Protein AF-A0A497K4J3-F1 (afdb_monomer)

Sequence (135 aa):
MAEEPRLTPIRKRLPKRALIPLMEFCEWFTKNGEESPTELFRKLLECMLKYKEYFFDQPWPKRFEYEKVRHFELREAYFIFEGGEEEETFYRFLLVILKRLINYEEGLTWELAFEWIYRDLVEYLEKVIEEKGEE

Solvent-accessible surface area (backbone atoms only — not comparable to full-atom values): 8146 Å² total; per-residue (Å²): 134,82,80,74,80,80,76,71,80,71,73,71,59,83,57,80,76,26,54,58,49,47,48,54,44,21,46,62,70,27,66,88,52,91,59,50,38,67,56,52,45,49,53,50,53,52,48,45,60,75,42,35,79,70,63,40,67,61,84,77,58,88,64,92,50,68,74,68,60,45,52,82,51,72,68,55,53,47,60,30,66,59,89,59,57,73,70,53,28,51,52,40,45,52,48,54,54,42,65,72,44,33,68,61,89,78,95,73,53,68,65,63,52,47,54,45,38,52,50,36,51,50,56,50,49,52,52,56,48,55,68,62,73,77,112

Radius of gyration: 16.49 Å; Cα contacts (8 Å, |Δi|>4): 91; chains: 1; bounding box: 54×36×38 Å

Secondary structure (DSSP, 8-state):
------------S--GGGHHHHHHHHHHHTTTSSS-HHHHHHHHHHHHHHTHHHHTSSPPPSS--HHHHHS--HHHHHHHHSS--HHHHHHHHHHHHHHHHTT--SS--HHHHHHHHHHHHHHHHHHHHHHHHT-

Mean predicted aligned error: 8.38 Å

Foldseek 3Di:
DDPDPPPDPQPLDQDPQLVVVLLLLLCVVCVPHPDHSVRVSVVLVVLCVVVSCVLRVDHQDQEADPVVLQADDPVLVCQLPVPDDPVNSVSSLVSVLSSRPSNPDDDDHSVNSCVRNVVNSVVVVVVVCVVVVVD

pLDDT: mean 79.11, std 14.07, range [39.28, 94.88]

Nearest PDB structures (foldseek):
  5fmi-assembly1_A-2  TM=4.631E-01  e=3.533E+00  Homo sapiens
  6o0k-assembly1_A  TM=3.782E-01  e=2.325E+00  Homo sapiens
  5vau-assembly4_D  TM=3.834E-01  e=3.723E+00  Homo sapiens

Structure (mmCIF, N/CA/C/O backbone):
data_AF-A0A497K4J3-F1
#
_entry.id   AF-A0A497K4J3-F1
#
loop_
_atom_site.group_PDB
_atom_site.id
_atom_site.type_symbol
_atom_site.label_atom_id
_atom_site.label_alt_id
_atom_site.label_comp_id
_atom_site.label_asym_id
_atom_site.label_entity_id
_atom_site.label_seq_id
_atom_site.pdbx_PDB_ins_code
_atom_site.Cartn_x
_atom_site.Cartn_y
_atom_site.Cartn_z
_atom_site.occupancy
_atom_site.B_iso_or_equiv
_atom_site.auth_seq_id
_atom_site.auth_comp_id
_atom_site.auth_asym_id
_atom_site.auth_atom_id
_atom_site.pdbx_PDB_model_num
ATOM 1 N N . MET A 1 1 ? -36.773 -18.955 -15.012 1.00 39.31 1 MET A N 1
ATOM 2 C CA . MET A 1 1 ? -35.421 -19.504 -14.791 1.00 39.31 1 MET A CA 1
ATOM 3 C C . MET A 1 1 ? -34.508 -18.310 -14.620 1.00 39.31 1 MET A C 1
ATOM 5 O O . MET A 1 1 ? -34.337 -17.574 -15.580 1.00 39.31 1 MET A O 1
ATOM 9 N N . ALA A 1 2 ? -34.076 -18.027 -13.393 1.00 41.47 2 ALA A N 1
ATOM 10 C CA . ALA A 1 2 ? -33.120 -16.954 -13.149 1.00 41.47 2 ALA A CA 1
ATOM 11 C C . ALA A 1 2 ? -31.740 -17.464 -13.576 1.00 41.47 2 ALA A C 1
ATOM 13 O O . ALA A 1 2 ? -31.326 -18.528 -13.120 1.00 41.47 2 ALA A O 1
ATOM 14 N N . GLU A 1 3 ? -31.074 -16.763 -14.491 1.00 39.28 3 GLU A N 1
ATOM 15 C CA . GLU A 1 3 ? -29.668 -17.024 -14.786 1.00 39.28 3 GLU A CA 1
ATOM 16 C C . GLU A 1 3 ? -28.861 -16.701 -13.529 1.00 39.28 3 GLU A C 1
ATOM 18 O O . GLU A 1 3 ? -28.825 -15.556 -13.077 1.00 39.28 3 GLU A O 1
ATOM 23 N N . GLU A 1 4 ? -28.249 -17.723 -12.932 1.00 39.31 4 GLU A N 1
ATOM 24 C CA . GLU A 1 4 ? -27.258 -17.530 -11.880 1.00 39.31 4 GLU A CA 1
ATOM 25 C C . GLU A 1 4 ? -26.155 -16.610 -12.425 1.00 39.31 4 GLU A C 1
ATOM 27 O O . GLU A 1 4 ? -25.630 -16.869 -13.519 1.00 39.31 4 GLU A O 1
ATOM 32 N N . PRO A 1 5 ? -25.783 -15.530 -11.713 1.00 44.91 5 PRO A N 1
ATOM 33 C CA . PRO A 1 5 ? -24.684 -14.691 -12.149 1.00 44.91 5 PRO A CA 1
ATOM 34 C C . PRO A 1 5 ? -23.433 -15.563 -12.191 1.00 44.91 5 PRO A C 1
ATOM 36 O O . PRO A 1 5 ? -22.954 -16.047 -11.164 1.00 44.91 5 PRO A O 1
ATOM 39 N N . ARG A 1 6 ? -22.911 -15.791 -13.401 1.00 41.19 6 ARG A N 1
ATOM 40 C CA . ARG A 1 6 ? -21.635 -16.474 -13.608 1.00 41.19 6 ARG A CA 1
ATOM 41 C C . ARG A 1 6 ? -20.568 -15.660 -12.889 1.00 41.19 6 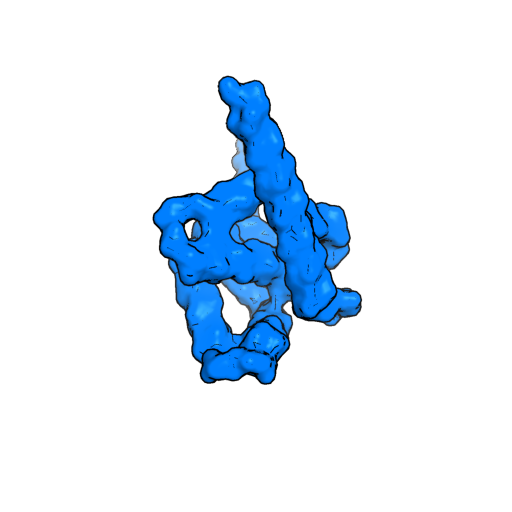ARG A C 1
ATOM 43 O O . ARG A 1 6 ? -20.095 -14.656 -13.420 1.00 41.19 6 ARG A O 1
ATOM 50 N N . LEU A 1 7 ? -20.209 -16.089 -11.681 1.00 42.09 7 LEU A N 1
ATOM 51 C CA . LEU A 1 7 ? -19.049 -15.592 -10.959 1.00 42.09 7 LEU A CA 1
ATOM 52 C C . LEU A 1 7 ? -17.846 -15.805 -11.875 1.00 42.09 7 LEU A C 1
ATOM 54 O O . LEU A 1 7 ? -17.375 -16.926 -12.076 1.00 42.09 7 LEU A O 1
ATOM 58 N N . THR A 1 8 ? -17.388 -14.725 -12.500 1.00 45.03 8 THR A N 1
ATOM 59 C CA . THR A 1 8 ? -16.123 -14.739 -13.216 1.00 45.03 8 THR A CA 1
ATOM 60 C C . THR A 1 8 ? -15.050 -15.130 -12.202 1.00 45.03 8 THR A C 1
ATOM 62 O O . THR A 1 8 ? -15.057 -14.616 -11.080 1.00 45.03 8 THR A O 1
ATOM 65 N N . PRO A 1 9 ? -14.145 -16.070 -12.528 1.00 42.84 9 PRO A N 1
ATOM 66 C CA . PRO A 1 9 ? -13.103 -16.451 -11.594 1.00 42.84 9 PRO A CA 1
ATOM 67 C C . PRO A 1 9 ? -12.260 -15.209 -11.319 1.00 42.84 9 PRO A C 1
ATOM 69 O O . PRO A 1 9 ? -11.538 -14.733 -12.201 1.00 42.84 9 PRO A O 1
ATOM 72 N N . ILE A 1 10 ? -12.386 -14.670 -10.102 1.00 52.34 10 ILE A N 1
ATOM 73 C CA . ILE A 1 10 ? -11.531 -13.603 -9.591 1.00 52.34 10 ILE A CA 1
ATOM 74 C C . ILE A 1 10 ? -10.109 -14.098 -9.827 1.00 52.34 10 ILE 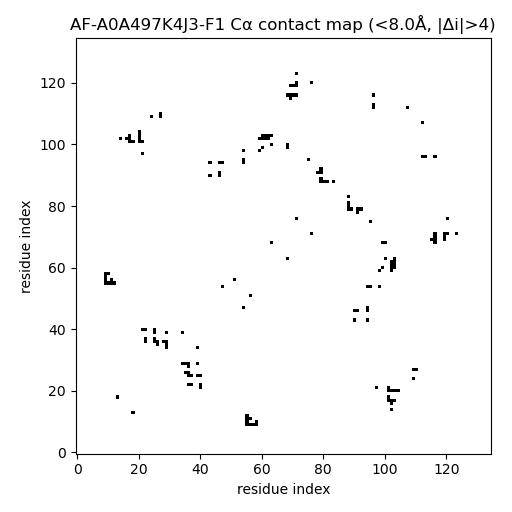A C 1
ATOM 76 O O . ILE A 1 10 ? -9.711 -15.144 -9.307 1.00 52.34 10 ILE A O 1
ATOM 80 N N . ARG A 1 11 ? -9.354 -13.422 -10.695 1.00 53.59 11 ARG A N 1
ATOM 81 C CA . ARG A 1 11 ? -7.950 -13.762 -10.925 1.00 53.59 11 ARG A CA 1
ATOM 82 C C . ARG A 1 11 ? -7.193 -13.393 -9.648 1.00 53.59 11 ARG A C 1
ATOM 84 O O . ARG A 1 11 ? -6.639 -12.306 -9.562 1.00 53.59 11 ARG A O 1
ATOM 91 N N . LYS A 1 12 ? -7.170 -14.309 -8.671 1.00 63.59 12 LYS A N 1
ATOM 92 C CA . LYS A 1 12 ? -6.525 -14.188 -7.346 1.00 63.59 12 LYS A CA 1
ATOM 93 C C . LYS A 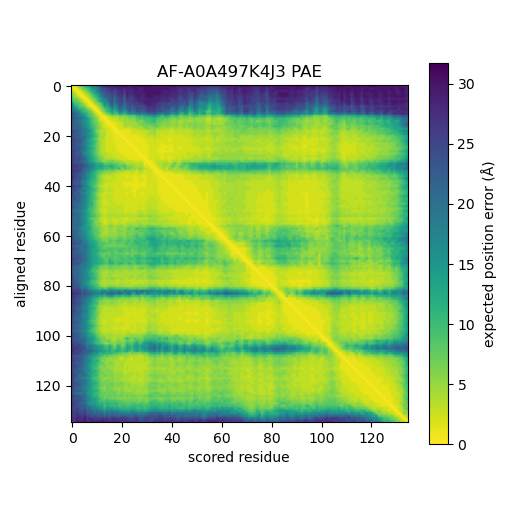1 12 ? -4.989 -14.179 -7.411 1.00 63.59 12 LYS A C 1
ATOM 95 O O . LYS A 1 12 ? -4.320 -14.747 -6.556 1.00 63.59 12 LYS A O 1
ATOM 100 N N . ARG A 1 13 ? -4.412 -13.669 -8.498 1.00 71.94 13 ARG A N 1
ATO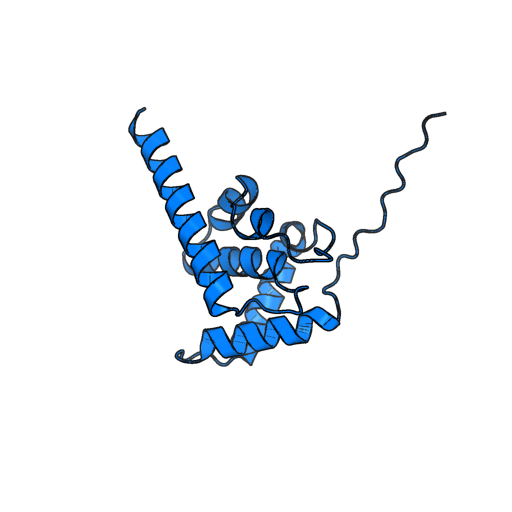M 101 C CA . ARG A 1 13 ? -2.969 -13.671 -8.740 1.00 71.94 13 ARG A CA 1
ATOM 102 C C . ARG A 1 13 ? -2.535 -12.276 -9.135 1.00 71.94 13 ARG A C 1
ATOM 104 O O . ARG A 1 13 ? -3.233 -11.604 -9.898 1.00 71.94 13 ARG A O 1
ATOM 111 N N . LEU A 1 14 ? -1.359 -11.898 -8.647 1.00 76.19 14 LEU A N 1
ATOM 112 C CA . LEU A 1 14 ? -0.657 -10.711 -9.103 1.00 76.19 14 LEU A CA 1
ATOM 113 C C . LEU A 1 1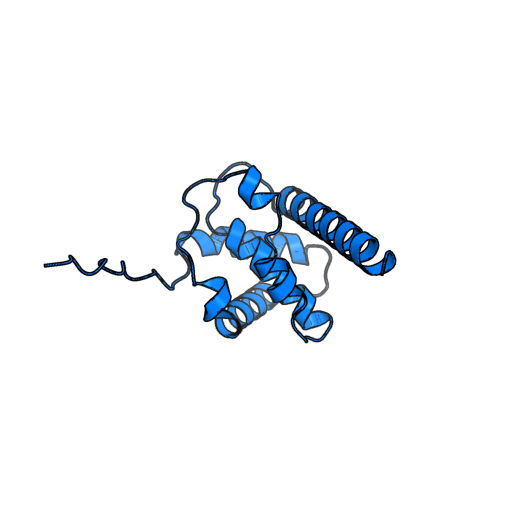4 ? -0.508 -10.783 -10.635 1.00 76.19 14 LEU A C 1
ATOM 115 O O . LEU A 1 14 ? -0.101 -11.833 -11.156 1.00 76.19 14 LEU A O 1
ATOM 119 N N . PRO A 1 15 ? -0.839 -9.725 -11.387 1.00 75.19 15 PRO A N 1
ATOM 120 C CA . PRO A 1 15 ? -0.511 -9.665 -12.802 1.00 75.19 15 PRO A CA 1
ATOM 121 C C . PRO A 1 15 ? 1.007 -9.792 -12.962 1.00 75.19 15 PRO A C 1
ATOM 123 O O . PRO A 1 15 ? 1.751 -9.168 -12.218 1.00 75.19 15 PRO A O 1
ATOM 126 N N . LYS A 1 16 ? 1.502 -10.559 -13.942 1.00 78.12 16 LYS A N 1
ATOM 127 C CA . LYS A 1 16 ? 2.962 -10.681 -14.154 1.00 78.12 16 LYS A CA 1
ATOM 128 C C . LYS A 1 16 ? 3.641 -9.320 -14.348 1.00 78.12 16 LYS A C 1
ATOM 130 O O . LYS A 1 16 ? 4.740 -9.112 -13.856 1.00 78.12 16 LYS A O 1
ATOM 135 N N . ARG A 1 17 ? 2.949 -8.398 -15.022 1.00 77.69 17 ARG A N 1
ATOM 136 C CA . ARG A 1 17 ? 3.394 -7.015 -15.239 1.00 77.69 17 ARG A CA 1
ATOM 137 C C . ARG A 1 17 ? 3.514 -6.187 -13.958 1.00 77.69 17 ARG A C 1
ATOM 139 O O . ARG A 1 17 ? 4.282 -5.245 -13.931 1.00 77.69 17 ARG A O 1
ATOM 146 N N . ALA A 1 18 ? 2.818 -6.580 -12.893 1.00 79.50 18 ALA A N 1
ATOM 147 C CA . ALA A 1 18 ? 2.797 -5.875 -11.617 1.00 79.50 18 ALA A CA 1
ATOM 148 C C . ALA A 1 18 ? 4.079 -6.089 -10.786 1.00 79.50 18 ALA A C 1
ATOM 150 O O . ALA A 1 18 ? 4.297 -5.399 -9.797 1.00 79.50 18 ALA A O 1
ATOM 151 N N . LEU A 1 19 ? 4.945 -7.031 -11.188 1.00 83.62 19 LEU A N 1
ATOM 152 C CA . LEU A 1 19 ? 6.218 -7.287 -10.509 1.00 83.62 19 LEU A CA 1
ATOM 153 C C . LEU A 1 19 ? 7.227 -6.148 -10.692 1.00 83.62 19 LEU A C 1
ATOM 155 O O . LEU A 1 19 ? 7.968 -5.866 -9.757 1.00 83.62 19 LEU A O 1
ATOM 159 N N . ILE A 1 20 ? 7.250 -5.507 -11.868 1.00 84.12 20 ILE A N 1
ATOM 160 C CA . ILE A 1 20 ? 8.167 -4.391 -12.143 1.00 84.12 20 ILE A CA 1
ATOM 161 C C . ILE A 1 20 ? 7.792 -3.176 -11.277 1.00 84.12 20 ILE A C 1
ATOM 163 O O . ILE A 1 20 ? 8.632 -2.784 -10.472 1.00 84.12 20 ILE A O 1
ATOM 167 N N . PRO A 1 21 ? 6.538 -2.671 -11.301 1.00 83.44 21 PRO A N 1
ATOM 168 C CA . PRO A 1 21 ? 6.130 -1.575 -10.425 1.00 83.44 21 PRO A CA 1
ATOM 169 C C . PRO A 1 21 ? 6.342 -1.886 -8.940 1.00 83.44 21 PRO A C 1
ATOM 171 O O . PRO A 1 21 ? 6.756 -1.020 -8.180 1.00 83.44 21 PRO A O 1
ATOM 174 N N . LEU A 1 22 ? 6.095 -3.130 -8.509 1.00 87.94 22 LEU A N 1
ATOM 175 C CA . LEU A 1 22 ? 6.319 -3.526 -7.117 1.00 87.94 22 LEU A CA 1
ATOM 176 C C . LEU A 1 22 ? 7.801 -3.451 -6.721 1.00 87.94 22 LEU A C 1
ATOM 178 O O . LEU A 1 22 ? 8.103 -3.024 -5.610 1.00 87.94 22 LEU A O 1
ATOM 182 N N . MET A 1 23 ? 8.722 -3.853 -7.600 1.00 89.75 23 MET A N 1
ATOM 183 C CA . MET A 1 23 ? 10.155 -3.716 -7.326 1.00 89.75 23 MET A CA 1
ATOM 184 C C . MET A 1 23 ? 10.586 -2.245 -7.334 1.00 89.75 23 MET A C 1
ATOM 186 O O . MET A 1 23 ? 11.280 -1.825 -6.417 1.00 89.75 23 MET A O 1
ATOM 190 N N . GLU A 1 24 ? 10.106 -1.447 -8.293 1.00 88.75 24 GLU A N 1
ATOM 191 C CA . GLU A 1 24 ? 10.357 0.003 -8.341 1.00 88.75 24 GLU A CA 1
ATOM 192 C C . GLU A 1 24 ? 9.861 0.713 -7.073 1.00 88.75 24 GLU A C 1
ATOM 194 O O . GLU A 1 24 ? 10.535 1.602 -6.555 1.00 88.75 24 GLU A O 1
ATOM 199 N N . PHE A 1 25 ? 8.706 0.298 -6.538 1.00 88.75 25 PHE A N 1
ATOM 200 C CA . PHE A 1 25 ? 8.205 0.784 -5.254 1.00 88.75 25 PHE A CA 1
ATOM 201 C C . PHE A 1 25 ? 9.185 0.463 -4.129 1.00 88.75 25 PHE A C 1
ATOM 203 O O . PHE A 1 25 ? 9.500 1.340 -3.329 1.00 88.75 25 PHE A O 1
ATOM 210 N N . CYS A 1 26 ? 9.681 -0.776 -4.072 1.00 91.75 26 CYS A N 1
ATOM 211 C CA . CYS A 1 26 ? 10.615 -1.187 -3.030 1.00 91.75 26 CYS A CA 1
ATOM 212 C C . CYS A 1 26 ? 11.925 -0.397 -3.116 1.00 91.75 26 CYS A C 1
ATOM 214 O O . CYS A 1 26 ? 12.389 0.108 -2.103 1.00 91.75 26 CYS A O 1
ATOM 216 N N . GLU A 1 27 ? 12.481 -0.234 -4.319 1.00 92.44 27 GLU A N 1
ATOM 217 C CA . GLU A 1 27 ? 13.696 0.555 -4.557 1.00 92.44 27 GLU A CA 1
ATOM 218 C C . GLU A 1 27 ? 13.528 2.023 -4.159 1.00 92.44 27 GLU A C 1
ATOM 220 O O . GLU A 1 27 ? 14.415 2.605 -3.533 1.00 92.44 27 GLU A O 1
ATOM 225 N N . TRP A 1 28 ? 12.386 2.624 -4.502 1.00 90.88 28 TRP A N 1
ATOM 226 C CA . TRP A 1 28 ? 12.059 3.987 -4.101 1.00 90.88 28 TRP A CA 1
ATOM 227 C C . TRP A 1 28 ? 11.915 4.107 -2.579 1.00 90.88 28 TRP A C 1
ATOM 229 O O . TRP A 1 28 ? 12.513 5.001 -1.980 1.00 90.88 28 TRP A O 1
ATOM 239 N N . PHE A 1 29 ? 11.171 3.191 -1.954 1.00 88.88 29 PHE A N 1
ATOM 240 C CA . PHE A 1 29 ? 10.859 3.242 -0.528 1.00 88.88 29 PHE A CA 1
ATOM 241 C C . PHE A 1 29 ? 12.105 3.040 0.343 1.00 88.88 29 PHE A C 1
ATOM 243 O O . PHE A 1 29 ? 12.305 3.749 1.329 1.00 88.88 29 PHE A O 1
ATOM 250 N N . THR A 1 30 ? 12.993 2.120 -0.039 1.00 92.75 30 THR A N 1
ATOM 251 C CA . THR A 1 30 ? 14.210 1.826 0.731 1.00 92.75 30 THR A CA 1
ATOM 252 C C . THR A 1 30 ? 15.392 2.729 0.386 1.00 92.75 30 THR A C 1
ATOM 254 O O . THR A 1 30 ? 16.466 2.557 0.954 1.00 92.75 30 THR A O 1
ATOM 257 N N . LYS A 1 31 ? 15.244 3.692 -0.535 1.00 90.44 31 LYS A N 1
ATOM 258 C CA . LYS A 1 31 ? 16.357 4.503 -1.066 1.00 90.44 31 LYS A CA 1
ATOM 259 C C . LYS A 1 31 ? 17.220 5.170 0.015 1.00 90.44 31 LYS A C 1
ATOM 261 O O . LYS A 1 31 ? 18.418 5.339 -0.192 1.00 90.44 31 LYS A O 1
ATOM 266 N N . ASN A 1 32 ? 16.614 5.540 1.143 1.00 86.62 32 ASN A N 1
ATOM 267 C CA . ASN A 1 32 ? 17.281 6.188 2.277 1.00 86.62 32 ASN A CA 1
ATOM 268 C C . ASN A 1 32 ? 17.217 5.351 3.572 1.00 86.62 32 ASN A C 1
ATOM 270 O O . ASN A 1 32 ? 17.508 5.875 4.645 1.00 86.62 32 ASN A O 1
ATOM 274 N N . GLY A 1 33 ? 16.775 4.094 3.488 1.00 85.31 33 GLY A N 1
ATOM 275 C CA . GLY A 1 33 ? 16.596 3.202 4.633 1.00 85.31 33 GLY A CA 1
ATOM 276 C C . GLY A 1 33 ? 17.745 2.208 4.808 1.00 85.31 33 GLY A C 1
ATOM 277 O O . GLY A 1 33 ? 18.633 2.103 3.965 1.00 85.31 33 GLY A O 1
ATOM 278 N N . GLU A 1 34 ? 17.709 1.460 5.912 1.00 83.38 34 GLU A N 1
ATOM 279 C CA . GLU A 1 34 ? 18.653 0.363 6.182 1.00 83.38 34 GLU A CA 1
ATOM 280 C C . GLU A 1 34 ? 18.215 -0.971 5.549 1.00 83.38 34 GLU A C 1
ATOM 282 O O . GLU A 1 34 ? 19.042 -1.849 5.314 1.00 83.38 34 GLU A O 1
ATOM 287 N N . GLU A 1 35 ? 16.919 -1.124 5.259 1.00 92.50 35 GLU A N 1
ATOM 288 C CA . GLU A 1 35 ? 16.350 -2.323 4.637 1.00 92.50 35 GLU A CA 1
ATOM 289 C C . GLU A 1 35 ? 16.675 -2.389 3.139 1.00 92.50 35 GLU A C 1
ATOM 291 O O . GLU A 1 35 ? 16.612 -1.384 2.434 1.00 92.50 35 GLU A O 1
ATOM 296 N N . SER A 1 36 ? 16.988 -3.577 2.617 1.00 94.88 36 SER A N 1
ATOM 297 C CA . SER A 1 36 ? 17.190 -3.742 1.175 1.00 94.88 36 SER A CA 1
ATOM 298 C C . SER A 1 36 ? 15.858 -3.817 0.408 1.00 94.88 36 SER A C 1
ATOM 300 O O . SER A 1 36 ? 14.889 -4.400 0.906 1.00 94.88 36 SER A O 1
ATOM 302 N N . PRO A 1 37 ? 15.800 -3.364 -0.864 1.00 94.56 37 PRO A N 1
ATOM 303 C CA . PRO A 1 37 ? 14.590 -3.484 -1.684 1.00 94.56 37 PRO A CA 1
ATOM 304 C C . PRO A 1 37 ? 14.054 -4.922 -1.762 1.00 94.56 37 PRO A C 1
ATOM 306 O O . PRO A 1 37 ? 12.849 -5.149 -1.802 1.00 94.56 37 PRO A O 1
ATOM 309 N N . THR A 1 38 ? 14.948 -5.918 -1.761 1.00 94.38 38 THR A N 1
ATOM 310 C CA . THR A 1 38 ? 14.574 -7.340 -1.835 1.00 94.38 38 THR A CA 1
ATOM 311 C C . THR A 1 38 ? 13.948 -7.852 -0.536 1.00 94.38 38 THR A C 1
ATOM 313 O O . THR A 1 38 ? 13.051 -8.698 -0.585 1.00 94.38 38 THR A O 1
ATOM 316 N N . GLU A 1 39 ? 14.403 -7.365 0.619 1.00 94.56 39 GLU A N 1
ATOM 317 C CA . GLU A 1 39 ? 13.799 -7.693 1.913 1.00 94.56 39 GLU A CA 1
ATOM 318 C C . GLU A 1 39 ? 12.397 -7.101 2.016 1.00 94.56 39 GLU A C 1
ATOM 320 O O . GLU A 1 39 ? 11.454 -7.855 2.270 1.00 94.56 39 GLU A O 1
ATOM 325 N N . LEU A 1 40 ? 12.238 -5.812 1.696 1.00 93.62 40 LEU A N 1
ATOM 326 C CA . LEU A 1 40 ? 10.927 -5.165 1.656 1.00 93.62 40 LEU A CA 1
ATOM 327 C C . LEU A 1 40 ? 9.985 -5.881 0.683 1.00 93.62 40 LEU A C 1
ATOM 329 O O . LEU A 1 40 ? 8.850 -6.207 1.028 1.00 93.62 40 LEU A O 1
ATOM 333 N N . PHE A 1 41 ? 10.471 -6.207 -0.515 1.00 92.81 41 PHE A N 1
ATOM 334 C CA . PHE A 1 41 ? 9.706 -6.952 -1.509 1.00 92.81 41 PHE A CA 1
ATOM 335 C C . PHE A 1 41 ? 9.193 -8.286 -0.951 1.00 92.81 41 PHE A C 1
ATOM 337 O O . PHE A 1 41 ? 8.018 -8.619 -1.114 1.00 92.81 41 PHE A O 1
ATOM 344 N N . ARG A 1 42 ? 10.047 -9.048 -0.253 1.00 93.62 42 ARG A N 1
ATOM 345 C CA . ARG A 1 42 ? 9.649 -10.313 0.379 1.00 93.62 42 ARG A CA 1
ATOM 346 C C . ARG A 1 42 ? 8.586 -10.089 1.455 1.00 93.62 42 ARG A C 1
ATOM 348 O O . ARG A 1 42 ? 7.565 -10.775 1.420 1.00 93.62 42 ARG A O 1
ATOM 355 N N . LYS A 1 43 ? 8.782 -9.114 2.347 1.00 93.31 43 LYS A N 1
ATOM 356 C CA . LYS A 1 43 ? 7.817 -8.778 3.407 1.00 93.31 43 LYS A CA 1
ATOM 357 C C . LYS A 1 43 ? 6.462 -8.361 2.837 1.00 93.31 43 LYS A C 1
ATOM 359 O O . LYS A 1 43 ? 5.421 -8.802 3.322 1.00 93.31 43 LYS A O 1
ATOM 364 N N . LEU A 1 44 ? 6.455 -7.578 1.758 1.00 92.25 44 LEU A N 1
ATOM 365 C CA . LEU A 1 44 ? 5.229 -7.185 1.067 1.00 92.25 44 LEU A CA 1
ATOM 366 C C . LEU A 1 44 ? 4.509 -8.391 0.462 1.00 92.25 44 LEU A C 1
ATOM 368 O O . LEU A 1 44 ? 3.296 -8.503 0.620 1.00 92.25 44 LEU A O 1
ATOM 372 N N . LEU A 1 45 ? 5.224 -9.325 -0.175 1.00 91.19 45 LEU A N 1
ATOM 373 C CA . LEU A 1 45 ? 4.615 -10.561 -0.678 1.00 91.19 45 LEU A CA 1
ATOM 374 C C . LEU A 1 45 ? 4.015 -11.413 0.449 1.00 91.19 45 LEU A C 1
ATOM 376 O O . LEU A 1 45 ? 2.911 -11.941 0.297 1.00 91.19 45 LEU A O 1
ATOM 380 N N . GLU A 1 46 ? 4.707 -11.532 1.581 1.00 92.69 46 GLU A N 1
ATOM 381 C CA . GLU A 1 46 ? 4.198 -12.229 2.767 1.00 92.69 46 GLU A CA 1
ATOM 382 C C . GLU A 1 46 ? 2.932 -11.552 3.310 1.00 92.69 46 GLU A C 1
ATOM 384 O O . GLU A 1 46 ? 1.931 -12.227 3.563 1.00 92.69 46 GLU A O 1
ATOM 389 N N . CYS A 1 47 ? 2.916 -10.219 3.381 1.00 92.50 47 CYS A N 1
ATOM 390 C CA . CYS A 1 47 ? 1.740 -9.446 3.773 1.00 92.50 47 CYS A CA 1
ATOM 391 C C . CYS A 1 47 ? 0.575 -9.628 2.786 1.00 92.50 47 CYS A C 1
ATOM 393 O O . CYS A 1 47 ? -0.555 -9.871 3.209 1.00 92.50 47 CYS A O 1
ATOM 395 N N . MET A 1 48 ? 0.823 -9.595 1.472 1.00 91.06 48 MET A N 1
ATOM 396 C CA . MET A 1 48 ? -0.206 -9.855 0.454 1.00 91.06 48 MET A CA 1
ATOM 397 C C . MET A 1 48 ? -0.837 -11.242 0.620 1.00 91.06 48 MET A C 1
ATOM 399 O O . MET A 1 48 ? -2.036 -11.407 0.398 1.00 91.06 48 MET A O 1
ATOM 403 N N . LEU A 1 49 ? -0.044 -12.248 1.005 1.00 90.38 49 LEU A N 1
ATOM 404 C CA . LEU A 1 49 ? -0.539 -13.597 1.282 1.00 90.38 49 LEU A CA 1
ATOM 405 C C . LEU A 1 49 ? -1.318 -13.666 2.599 1.00 90.38 49 LEU A C 1
ATOM 407 O O . LEU A 1 49 ? -2.382 -14.294 2.627 1.00 90.38 49 LEU A O 1
ATOM 411 N N . LYS A 1 50 ? -0.826 -13.006 3.658 1.00 91.50 50 LYS A N 1
ATOM 412 C CA . LYS A 1 50 ? -1.506 -12.898 4.959 1.00 91.50 50 LYS A CA 1
ATOM 413 C C . LYS A 1 50 ? -2.897 -12.281 4.794 1.00 91.50 50 LYS A C 1
ATOM 415 O O . LYS A 1 50 ? -3.874 -12.857 5.261 1.00 91.50 50 LYS A O 1
ATOM 420 N N . TYR A 1 51 ? -3.005 -11.187 4.040 1.00 91.81 51 TYR A N 1
ATOM 421 C CA . TYR A 1 51 ? -4.263 -10.467 3.803 1.00 91.81 51 TYR A CA 1
ATOM 422 C C . TYR A 1 51 ? -4.846 -10.718 2.415 1.00 91.81 51 TYR A C 1
ATOM 424 O O . TYR A 1 51 ? -5.450 -9.831 1.809 1.00 91.81 51 TYR A O 1
ATOM 432 N N . LYS A 1 52 ? -4.692 -11.935 1.887 1.00 89.50 52 LYS A N 1
ATOM 433 C CA . LYS A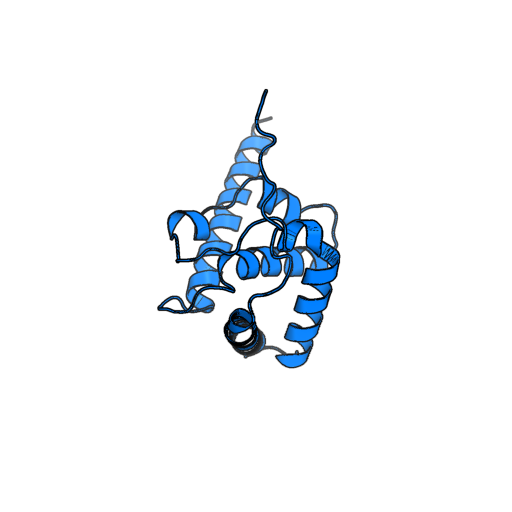 1 52 ? -5.134 -12.279 0.526 1.00 89.50 52 LYS A CA 1
ATOM 434 C C . LYS A 1 52 ? -6.618 -11.996 0.265 1.00 89.50 52 LYS A C 1
ATOM 436 O O . LYS A 1 52 ? -6.994 -11.717 -0.871 1.00 89.50 52 LYS A O 1
ATOM 441 N N . GLU A 1 53 ? -7.448 -12.085 1.302 1.00 88.62 53 GLU A N 1
ATOM 442 C CA . GLU A 1 53 ? -8.893 -11.845 1.234 1.00 88.62 53 GLU A CA 1
ATOM 443 C C . GLU A 1 53 ? -9.243 -10.368 1.113 1.00 88.62 53 GLU A C 1
ATOM 445 O O . GLU A 1 53 ? -10.308 -10.050 0.610 1.00 88.62 53 GLU A O 1
ATOM 450 N N . TYR A 1 54 ? -8.348 -9.474 1.523 1.00 88.81 54 TYR A N 1
ATOM 451 C CA . TYR A 1 54 ? -8.453 -8.054 1.227 1.00 88.81 54 TYR A CA 1
ATOM 452 C C . TYR A 1 54 ? -7.736 -7.730 -0.087 1.00 88.81 54 TYR A C 1
ATOM 454 O O . TYR A 1 54 ? -8.276 -7.059 -0.958 1.00 88.81 54 TYR A O 1
ATOM 462 N N . PHE A 1 55 ? -6.514 -8.227 -0.282 1.00 87.62 55 PHE A N 1
ATOM 463 C CA . PHE A 1 55 ? -5.665 -7.784 -1.385 1.00 87.62 55 PHE A CA 1
ATOM 464 C C . PHE A 1 55 ? -6.156 -8.274 -2.761 1.00 87.62 55 PHE A C 1
ATOM 466 O O . PHE A 1 55 ? -6.141 -7.507 -3.724 1.00 87.62 55 PHE A O 1
ATOM 473 N N . PHE A 1 56 ? -6.675 -9.506 -2.857 1.00 86.50 56 PHE A N 1
ATOM 474 C CA . PHE A 1 56 ? -7.086 -10.143 -4.121 1.00 86.50 56 PHE A CA 1
ATOM 475 C C . PHE A 1 56 ? -8.608 -10.256 -4.324 1.00 86.50 56 PHE A C 1
ATOM 477 O O . PHE A 1 56 ? -9.057 -11.043 -5.160 1.00 86.50 56 PHE A O 1
ATOM 484 N N . ASP A 1 57 ? -9.413 -9.530 -3.552 1.00 85.94 57 ASP A N 1
ATOM 485 C CA . ASP A 1 57 ? -10.882 -9.614 -3.597 1.00 85.94 57 ASP A CA 1
ATOM 486 C C . ASP A 1 57 ? -11.545 -8.932 -4.797 1.00 85.94 57 ASP A C 1
ATOM 488 O O . ASP A 1 57 ? -12.697 -9.229 -5.110 1.00 85.94 57 ASP A O 1
ATOM 492 N N . GLN A 1 58 ? -10.828 -8.043 -5.480 1.00 78.06 58 GLN A N 1
ATOM 493 C CA . GLN A 1 58 ? -11.341 -7.264 -6.593 1.00 78.06 58 GLN A CA 1
ATOM 494 C C . GLN A 1 58 ? -10.457 -7.407 -7.833 1.00 78.06 58 GLN A C 1
ATOM 496 O O . GLN A 1 58 ? -9.250 -7.651 -7.729 1.00 78.06 58 GLN A O 1
ATOM 501 N N . PRO A 1 59 ? -11.039 -7.267 -9.038 1.00 77.75 59 PRO A N 1
ATOM 502 C CA . PRO A 1 59 ? -10.262 -7.183 -10.263 1.00 77.75 59 PRO A CA 1
ATOM 503 C C . PRO A 1 59 ? -9.280 -6.010 -10.224 1.00 77.75 59 PRO A C 1
ATOM 505 O O . PRO A 1 59 ? -9.610 -4.923 -9.761 1.00 77.75 59 PRO A O 1
ATOM 508 N N . TRP A 1 60 ? -8.094 -6.209 -10.794 1.00 76.44 60 TRP A N 1
ATOM 509 C CA . TRP A 1 60 ? -7.093 -5.152 -10.899 1.00 76.44 60 TRP A CA 1
ATOM 510 C C . TRP A 1 60 ? -7.577 -3.995 -11.786 1.00 76.44 60 TRP A C 1
ATOM 512 O O . TRP A 1 60 ? -8.106 -4.258 -12.879 1.00 76.44 60 TRP A O 1
ATOM 522 N N . PRO A 1 61 ? -7.347 -2.731 -11.384 1.00 70.75 61 PRO A N 1
ATOM 523 C CA . PRO A 1 61 ? -7.716 -1.574 -12.189 1.00 70.75 61 PRO A CA 1
ATOM 524 C C . PRO A 1 61 ? -6.992 -1.632 -13.535 1.00 70.75 61 PRO A C 1
ATOM 526 O O . PRO A 1 61 ? -5.791 -1.882 -13.600 1.00 70.75 61 PRO A O 1
ATOM 529 N N . LYS A 1 62 ? -7.724 -1.465 -14.641 1.00 70.62 62 LYS A N 1
ATOM 530 C CA . LYS A 1 62 ? -7.143 -1.531 -15.997 1.00 70.62 62 LYS A CA 1
ATOM 531 C C . LYS A 1 62 ? -6.487 -0.218 -16.428 1.00 70.62 62 LYS A C 1
ATOM 533 O O . LYS A 1 62 ? -5.715 -0.229 -17.381 1.00 70.62 62 LYS A O 1
ATOM 538 N N . ARG A 1 63 ? -6.867 0.888 -15.787 1.00 70.81 63 ARG A N 1
ATOM 539 C CA . ARG A 1 63 ? -6.437 2.266 -16.047 1.00 70.81 63 ARG A CA 1
ATOM 540 C C . ARG A 1 63 ? -6.401 3.013 -14.718 1.00 70.81 63 ARG A C 1
ATOM 542 O O . ARG A 1 63 ? -7.087 2.604 -13.783 1.00 70.81 63 ARG A O 1
ATOM 549 N N . PHE A 1 64 ? -5.634 4.093 -14.659 1.00 71.81 64 PHE A N 1
ATOM 550 C CA . PHE A 1 64 ? -5.665 4.989 -13.512 1.00 71.81 64 PHE A CA 1
ATOM 551 C C . PHE A 1 64 ? -6.948 5.801 -13.491 1.00 71.81 64 PHE A C 1
ATOM 553 O O . PHE A 1 64 ? -7.365 6.373 -14.498 1.00 71.81 64 PHE A O 1
ATOM 560 N N . GLU A 1 65 ? -7.562 5.829 -12.318 1.00 73.00 65 GLU A N 1
ATOM 561 C CA . GLU A 1 65 ? -8.750 6.609 -12.024 1.00 73.00 65 GLU A CA 1
ATOM 562 C C . GLU A 1 65 ? -8.393 7.510 -10.843 1.00 73.00 65 GLU A C 1
ATOM 564 O O . GLU A 1 65 ? -8.408 7.059 -9.700 1.00 73.00 65 GLU A O 1
ATOM 569 N N . TYR A 1 66 ? -8.030 8.765 -11.131 1.00 72.25 66 TYR A N 1
ATOM 570 C CA . TYR A 1 66 ? -7.549 9.732 -10.134 1.00 72.25 66 TYR A CA 1
ATOM 571 C C . TYR A 1 66 ? -8.448 9.787 -8.893 1.00 72.25 66 TYR A C 1
ATOM 573 O O . TYR A 1 66 ? -7.960 9.660 -7.775 1.00 72.25 66 TYR A O 1
ATOM 581 N N . GLU A 1 67 ? -9.765 9.855 -9.102 1.00 73.81 67 GLU A N 1
ATOM 582 C CA . GLU A 1 67 ? -10.772 9.888 -8.033 1.00 73.81 67 GLU A CA 1
ATOM 583 C C . GLU A 1 67 ? -10.766 8.644 -7.134 1.00 73.81 67 GLU A C 1
ATOM 585 O O . GLU A 1 67 ? -10.975 8.755 -5.931 1.00 73.81 67 GLU A O 1
ATOM 590 N N . LYS A 1 68 ? -10.462 7.461 -7.681 1.00 71.56 68 LYS A N 1
ATOM 591 C CA . LYS A 1 68 ? -10.371 6.221 -6.891 1.00 71.56 68 LYS A CA 1
ATOM 592 C C . LYS A 1 68 ? -9.047 6.086 -6.156 1.00 71.56 68 LYS A C 1
ATOM 594 O O . LYS A 1 68 ? -8.979 5.427 -5.128 1.00 71.56 68 LYS A O 1
ATOM 599 N N . VAL A 1 69 ? -7.980 6.662 -6.703 1.00 70.88 69 VAL A N 1
ATOM 600 C CA . VAL A 1 69 ? -6.663 6.622 -6.061 1.00 70.88 69 VAL A CA 1
ATOM 601 C C . VAL A 1 69 ? -6.569 7.643 -4.940 1.00 70.88 69 VAL A C 1
ATOM 603 O O . VAL A 1 69 ? -5.888 7.377 -3.954 1.00 70.88 69 VAL A O 1
ATOM 606 N N . ARG A 1 70 ? -7.243 8.789 -5.075 1.00 70.94 70 ARG A N 1
ATOM 607 C CA . ARG A 1 70 ? -7.159 9.870 -4.095 1.00 70.94 70 ARG A CA 1
ATOM 608 C C . ARG A 1 70 ? -8.039 9.672 -2.869 1.00 70.94 70 ARG A C 1
ATOM 610 O O . ARG A 1 70 ? -7.649 10.213 -1.862 1.00 70.94 70 ARG A O 1
ATOM 617 N N . HIS A 1 71 ? -9.161 8.949 -2.939 1.00 76.00 71 HIS A N 1
ATOM 618 C CA . HIS A 1 71 ? -10.134 8.886 -1.839 1.00 76.00 71 HIS A CA 1
ATOM 619 C C . HIS A 1 71 ? -10.134 7.536 -1.124 1.00 76.00 71 HIS A C 1
ATOM 621 O O . HIS A 1 71 ? -10.267 6.497 -1.769 1.00 76.00 71 HIS A O 1
ATOM 627 N N . PHE A 1 72 ? -9.991 7.539 0.200 1.00 73.62 72 PHE A N 1
ATOM 628 C CA . PHE A 1 72 ? -10.168 6.369 1.057 1.00 73.62 72 PHE A CA 1
ATOM 629 C C . PHE A 1 72 ? -11.639 5.974 1.186 1.00 73.62 72 PHE A C 1
ATOM 631 O O . PHE A 1 72 ? -12.508 6.779 1.519 1.00 73.62 72 PHE A O 1
ATOM 638 N N . GLU A 1 73 ? -11.913 4.692 0.973 1.00 80.38 73 GLU A N 1
ATOM 639 C CA . GLU A 1 73 ? -13.159 4.071 1.386 1.00 80.38 73 GLU A CA 1
ATOM 640 C C . GLU A 1 73 ? -13.075 3.690 2.869 1.00 80.38 73 GLU A C 1
ATOM 642 O O . GLU A 1 73 ? -12.043 3.229 3.363 1.00 80.38 73 GLU A O 1
ATOM 647 N N . LEU A 1 74 ? -14.206 3.777 3.576 1.00 82.25 74 LEU A N 1
ATOM 648 C CA . LEU A 1 74 ? -14.337 3.367 4.982 1.00 82.25 74 LEU A CA 1
ATOM 649 C C . LEU A 1 74 ? -13.761 1.960 5.240 1.00 82.25 74 LEU A C 1
ATOM 651 O O . LEU A 1 74 ? -13.129 1.703 6.262 1.00 82.25 74 LEU A O 1
ATOM 655 N N . ARG A 1 75 ? -13.933 1.044 4.281 1.00 86.44 75 ARG A N 1
ATOM 656 C CA . ARG A 1 75 ? -13.401 -0.321 4.347 1.00 86.44 75 ARG A CA 1
ATOM 657 C C . ARG A 1 75 ? -11.873 -0.370 4.408 1.00 86.44 75 ARG A C 1
ATOM 659 O O . ARG A 1 75 ? -11.321 -1.247 5.066 1.00 86.44 75 ARG A O 1
ATOM 666 N N . GLU A 1 76 ? -11.192 0.524 3.706 1.00 88.19 76 GLU A N 1
ATOM 667 C CA . GLU A 1 76 ? -9.731 0.579 3.679 1.00 88.19 76 GLU A CA 1
ATOM 668 C C . GLU A 1 76 ? -9.190 1.174 4.974 1.00 88.19 76 GLU A C 1
ATOM 670 O O . GLU A 1 76 ? -8.227 0.641 5.519 1.00 88.19 76 GLU A O 1
ATOM 675 N N . ALA A 1 77 ? -9.857 2.195 5.519 1.00 85.06 77 ALA A N 1
ATOM 676 C CA . ALA A 1 77 ? -9.542 2.705 6.848 1.00 85.06 77 ALA A CA 1
ATOM 677 C C . ALA A 1 77 ? -9.706 1.608 7.914 1.00 85.06 77 ALA A C 1
ATOM 679 O O . ALA A 1 77 ? -8.789 1.376 8.699 1.00 85.06 77 ALA A O 1
ATOM 680 N N . TYR A 1 78 ? -10.819 0.863 7.896 1.00 87.88 78 TYR A N 1
ATOM 681 C CA . TYR A 1 78 ? -10.990 -0.282 8.795 1.00 87.88 78 TYR A CA 1
ATOM 682 C C . TYR A 1 78 ? -9.884 -1.317 8.625 1.00 87.88 78 TYR A C 1
ATOM 684 O O . TYR A 1 78 ? -9.314 -1.746 9.617 1.00 87.88 78 TYR A O 1
ATOM 692 N N . PHE A 1 79 ? -9.539 -1.681 7.390 1.00 90.69 79 PHE A N 1
ATOM 693 C CA . PHE A 1 79 ? -8.458 -2.630 7.140 1.00 90.69 79 PHE A CA 1
ATOM 694 C C . PHE A 1 79 ? -7.121 -2.156 7.733 1.00 90.69 79 PHE A C 1
ATOM 696 O O . PHE A 1 79 ? -6.444 -2.937 8.404 1.00 90.69 79 PHE A O 1
ATOM 703 N N . ILE A 1 80 ? -6.756 -0.884 7.530 1.00 89.62 80 ILE A N 1
ATOM 704 C CA . ILE A 1 80 ? -5.510 -0.304 8.050 1.00 89.62 80 ILE A CA 1
ATOM 705 C C . ILE A 1 80 ? -5.479 -0.361 9.580 1.00 89.62 80 ILE A C 1
ATOM 707 O O . ILE A 1 80 ? -4.495 -0.833 10.140 1.00 89.62 80 ILE A O 1
ATOM 711 N N . PHE A 1 81 ? -6.560 0.057 10.243 1.00 86.88 81 PHE A N 1
ATOM 712 C CA . PHE A 1 81 ? -6.601 0.234 11.700 1.00 86.88 81 PHE A CA 1
ATOM 713 C C . PHE A 1 81 ? -7.191 -0.956 12.479 1.00 86.88 81 PHE A C 1
ATOM 715 O O . PHE A 1 81 ? -7.423 -0.852 13.684 1.00 86.88 81 PHE A O 1
ATOM 722 N N . GLU A 1 82 ? -7.450 -2.097 11.835 1.00 86.19 82 GLU A N 1
ATOM 723 C CA . GLU A 1 82 ? -8.017 -3.279 12.498 1.00 86.19 82 GLU A CA 1
ATOM 724 C C . GLU A 1 82 ? -6.981 -3.983 13.400 1.00 86.19 82 GLU A C 1
ATOM 726 O O . GLU A 1 82 ? -6.295 -4.919 12.990 1.00 86.19 82 GLU A O 1
ATOM 731 N N . GLY A 1 83 ? -6.896 -3.546 14.660 1.00 65.50 83 GLY A N 1
ATOM 732 C CA . GLY A 1 83 ? -6.365 -4.332 15.782 1.00 65.50 83 GLY A CA 1
ATOM 733 C C . GLY A 1 83 ? -4.921 -4.834 15.656 1.00 65.50 83 GLY A C 1
ATOM 734 O O . GLY A 1 83 ? -4.617 -5.889 16.208 1.00 65.50 83 GLY A O 1
ATOM 735 N N . GLY A 1 84 ? -4.058 -4.125 14.926 1.00 69.25 84 GLY A N 1
ATOM 736 C CA . GLY A 1 84 ? -2.658 -4.503 14.711 1.00 69.25 84 GLY A CA 1
ATOM 737 C C . GLY A 1 84 ? -1.657 -3.669 15.514 1.00 69.25 84 GLY A C 1
ATOM 738 O O . GLY A 1 84 ? -1.977 -2.588 16.009 1.00 69.25 84 GLY A O 1
ATOM 739 N N . GLU A 1 85 ? -0.424 -4.167 15.608 1.00 82.25 85 GLU A N 1
ATOM 740 C CA . GLU A 1 85 ? 0.735 -3.382 16.055 1.00 82.25 85 GLU A CA 1
ATOM 741 C C . GLU A 1 85 ? 1.061 -2.260 15.041 1.00 82.25 85 GLU A C 1
ATOM 743 O O . GLU A 1 85 ? 0.589 -2.275 13.899 1.00 82.25 85 GLU A O 1
ATOM 748 N N . GLU A 1 86 ? 1.868 -1.271 15.436 1.00 83.56 86 GLU A N 1
ATOM 749 C CA . GLU A 1 86 ? 2.236 -0.130 14.576 1.00 83.56 86 GLU A CA 1
ATOM 750 C C . GLU A 1 86 ? 2.862 -0.586 13.245 1.00 83.56 86 GLU A C 1
ATOM 752 O O . GLU A 1 86 ? 2.456 -0.137 12.172 1.00 83.56 86 GLU A O 1
ATOM 757 N N . GLU A 1 87 ? 3.777 -1.560 13.301 1.00 85.25 87 GLU A N 1
ATOM 758 C CA . GLU A 1 87 ? 4.397 -2.154 12.112 1.00 85.25 87 GLU A CA 1
ATOM 759 C C . GLU A 1 87 ? 3.354 -2.825 11.199 1.00 85.25 87 GLU A C 1
ATOM 761 O O . GLU A 1 87 ? 3.383 -2.680 9.975 1.00 85.25 87 GLU A O 1
ATOM 766 N N . GLU A 1 88 ? 2.380 -3.527 11.779 1.00 88.38 88 GLU A N 1
ATOM 767 C CA . GLU A 1 88 ? 1.323 -4.193 11.020 1.00 88.38 88 GLU A CA 1
ATOM 768 C C . GLU A 1 88 ? 0.405 -3.181 10.325 1.00 88.38 88 GLU A C 1
ATOM 770 O O . GLU A 1 88 ? 0.079 -3.352 9.148 1.00 88.38 88 GLU A O 1
ATOM 775 N N . THR A 1 89 ? 0.044 -2.108 11.030 1.00 89.69 89 THR A N 1
ATOM 776 C CA . THR A 1 89 ? -0.734 -0.977 10.500 1.00 89.69 89 THR A CA 1
ATOM 777 C C . THR A 1 89 ? -0.024 -0.359 9.298 1.00 89.69 89 THR A C 1
ATOM 779 O O . THR A 1 89 ? -0.632 -0.147 8.245 1.00 89.69 89 THR A O 1
ATOM 782 N N . PHE A 1 90 ? 1.289 -0.154 9.417 1.00 88.88 90 PHE A N 1
ATOM 783 C CA . PHE A 1 90 ? 2.121 0.369 8.344 1.00 88.88 90 PHE A CA 1
ATOM 784 C C . PHE A 1 90 ? 2.114 -0.542 7.102 1.00 88.88 90 PHE A C 1
ATOM 786 O O . PHE A 1 90 ? 1.836 -0.074 5.995 1.00 88.88 90 PHE A O 1
ATOM 793 N N . TYR A 1 91 ? 2.314 -1.857 7.251 1.00 90.56 91 TYR A N 1
ATOM 794 C CA . TYR A 1 91 ? 2.240 -2.769 6.100 1.00 90.56 91 TYR A CA 1
ATOM 795 C C . TYR A 1 91 ? 0.845 -2.841 5.481 1.00 90.56 91 TYR A C 1
ATOM 797 O O . TYR A 1 91 ? 0.725 -2.942 4.259 1.00 90.56 91 TYR A O 1
ATOM 805 N N . ARG A 1 92 ? -0.225 -2.771 6.280 1.00 92.06 92 ARG A N 1
ATOM 806 C CA . ARG A 1 92 ? -1.592 -2.726 5.741 1.00 92.06 92 ARG A CA 1
ATOM 807 C C . ARG A 1 92 ? -1.826 -1.461 4.926 1.00 92.06 92 ARG A C 1
ATOM 809 O O . ARG A 1 92 ? -2.385 -1.559 3.835 1.00 92.06 92 ARG A O 1
ATOM 816 N N . PHE A 1 93 ? -1.321 -0.316 5.378 1.00 89.75 93 PHE A N 1
ATOM 817 C CA . PHE A 1 93 ? -1.323 0.918 4.594 1.00 89.75 93 PHE A CA 1
ATOM 818 C C . PHE A 1 93 ? -0.574 0.756 3.262 1.00 89.75 93 PHE A C 1
ATOM 820 O O . PHE A 1 93 ? -1.132 1.064 2.205 1.00 89.75 93 PHE A O 1
ATOM 827 N N . LEU A 1 94 ? 0.630 0.169 3.274 1.00 89.94 94 LEU A N 1
ATOM 828 C CA . LEU A 1 94 ? 1.366 -0.121 2.036 1.00 89.94 94 LEU A CA 1
ATOM 829 C C . LEU A 1 94 ? 0.585 -1.046 1.092 1.00 89.94 94 LEU A C 1
ATOM 831 O O . LEU A 1 94 ? 0.599 -0.849 -0.124 1.00 89.94 94 LEU A O 1
ATOM 835 N N . LEU A 1 95 ? -0.142 -2.034 1.622 1.00 90.69 95 LEU A N 1
ATOM 836 C CA . LEU A 1 95 ? -0.994 -2.896 0.804 1.00 90.69 95 LEU A CA 1
ATOM 837 C C . LEU A 1 95 ? -2.156 -2.142 0.155 1.00 90.69 95 LEU A C 1
ATOM 839 O O . LEU A 1 95 ? -2.493 -2.463 -0.984 1.00 90.69 95 LEU A O 1
ATOM 843 N N . VAL A 1 96 ? -2.751 -1.146 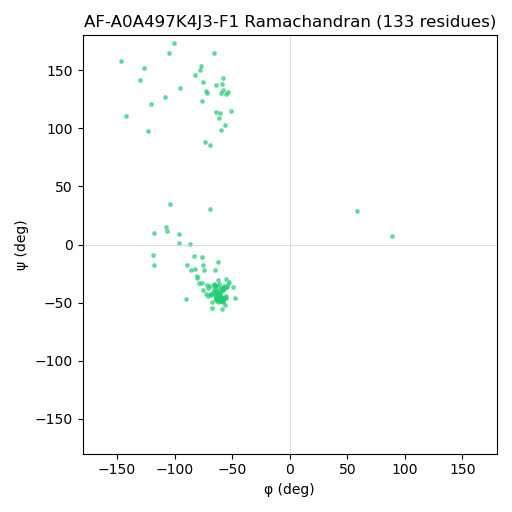0.818 1.00 89.00 96 VAL A N 1
ATOM 844 C CA . VAL A 1 96 ? -3.782 -0.302 0.190 1.00 89.00 96 VAL A CA 1
ATOM 845 C C . VAL A 1 96 ? -3.195 0.457 -1.003 1.00 89.00 96 VAL A C 1
ATOM 847 O O . VAL A 1 96 ? -3.749 0.403 -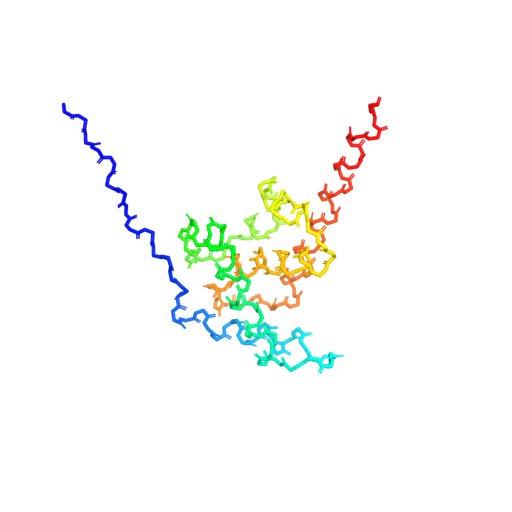2.104 1.00 89.00 96 VAL A O 1
ATOM 850 N N . ILE A 1 97 ? -2.029 1.088 -0.819 1.00 86.38 97 ILE A N 1
ATOM 851 C CA . ILE A 1 97 ? -1.308 1.806 -1.885 1.00 86.38 97 ILE A CA 1
ATOM 852 C C . ILE A 1 97 ? -1.030 0.874 -3.066 1.00 86.38 97 ILE A C 1
ATOM 854 O O . ILE A 1 97 ? -1.381 1.168 -4.211 1.00 86.38 97 ILE A O 1
ATOM 858 N N . LEU A 1 98 ? -0.436 -0.287 -2.791 1.00 87.06 98 LEU A N 1
ATOM 859 C CA . LEU A 1 98 ? -0.088 -1.258 -3.822 1.00 87.06 98 LEU A CA 1
ATOM 860 C C . LEU A 1 98 ? -1.335 -1.760 -4.546 1.00 87.06 98 LEU A C 1
ATOM 862 O O . LEU A 1 98 ? -1.363 -1.771 -5.772 1.00 87.06 98 LEU A O 1
ATOM 866 N N . LYS A 1 99 ? -2.409 -2.105 -3.834 1.00 86.00 99 LYS A N 1
ATOM 867 C CA . LYS A 1 99 ? -3.654 -2.573 -4.458 1.00 86.00 99 LYS A CA 1
ATOM 868 C C . LYS A 1 99 ? -4.189 -1.580 -5.500 1.00 86.00 99 LYS A C 1
ATOM 870 O O . LYS A 1 99 ? -4.691 -2.003 -6.544 1.00 86.00 99 LYS A O 1
ATOM 875 N N . ARG A 1 100 ? -4.040 -0.277 -5.244 1.00 81.62 100 ARG A N 1
ATOM 876 C CA . ARG A 1 100 ? -4.479 0.813 -6.130 1.00 81.62 100 ARG A CA 1
ATOM 877 C C . ARG A 1 100 ? -3.561 1.020 -7.337 1.00 81.62 100 ARG A C 1
ATOM 879 O O . ARG A 1 100 ? -4.043 1.381 -8.409 1.00 81.62 100 ARG A O 1
ATOM 886 N N . LEU A 1 101 ? -2.260 0.782 -7.181 1.00 80.31 101 LEU A N 1
ATOM 887 C CA . LEU A 1 101 ? -1.241 1.271 -8.118 1.00 80.31 101 LEU A CA 1
ATOM 888 C C . LEU A 1 101 ? -0.438 0.183 -8.826 1.00 80.31 101 LEU A C 1
ATOM 890 O O . LEU A 1 101 ? 0.146 0.446 -9.871 1.00 80.31 101 LEU A O 1
ATOM 894 N N . ILE A 1 102 ? -0.435 -1.053 -8.325 1.00 76.69 102 ILE A N 1
ATOM 895 C CA . ILE A 1 102 ? 0.461 -2.120 -8.803 1.00 76.69 102 ILE A CA 1
ATOM 896 C C . ILE A 1 102 ? 0.246 -2.508 -10.276 1.00 76.69 102 ILE A C 1
ATOM 898 O O . ILE A 1 102 ? 1.062 -3.200 -10.874 1.00 76.69 102 ILE A O 1
ATOM 902 N N . ASN A 1 103 ? -0.876 -2.101 -10.869 1.00 72.19 103 ASN A N 1
ATOM 903 C CA . ASN A 1 103 ? -1.209 -2.371 -12.265 1.00 72.19 103 ASN A CA 1
ATOM 904 C C . ASN A 1 103 ? -1.086 -1.129 -13.163 1.00 72.19 103 ASN A C 1
ATOM 906 O O . ASN A 1 103 ? -1.590 -1.157 -14.289 1.00 72.19 103 ASN A O 1
ATOM 910 N N . TYR A 1 104 ? -0.489 -0.050 -12.650 1.00 70.62 104 TYR A N 1
ATOM 911 C CA . TYR A 1 104 ? -0.322 1.209 -13.356 1.00 70.62 104 TYR A CA 1
ATOM 912 C C . TYR A 1 104 ? 1.044 1.303 -14.033 1.00 70.62 104 TYR A C 1
ATOM 914 O O . TYR A 1 104 ? 2.056 0.957 -13.435 1.00 70.62 104 TYR A O 1
ATOM 922 N N . GLU A 1 105 ? 1.053 1.752 -15.288 1.00 58.50 105 GLU A N 1
ATOM 923 C CA . GLU A 1 105 ? 2.243 1.734 -16.150 1.00 58.50 105 GLU A CA 1
ATOM 924 C C . GLU A 1 105 ? 2.680 3.144 -16.614 1.00 58.50 105 GLU A C 1
ATOM 926 O O . GLU A 1 105 ? 3.760 3.258 -17.184 1.00 58.50 105 GLU A O 1
ATOM 931 N N . GLU A 1 106 ? 1.915 4.231 -16.386 1.00 60.97 106 GLU A N 1
ATOM 932 C CA . GLU A 1 106 ? 2.198 5.524 -17.057 1.00 60.97 106 GLU A CA 1
ATOM 933 C C . GLU A 1 106 ? 1.990 6.800 -16.209 1.00 60.97 106 GLU A C 1
ATOM 935 O O . GLU A 1 106 ? 0.875 7.245 -16.001 1.00 60.97 106 GLU A O 1
ATOM 940 N N . GLY A 1 107 ? 3.052 7.519 -15.830 1.00 59.69 107 GLY A N 1
ATOM 941 C CA . GLY A 1 107 ? 2.956 8.960 -15.508 1.00 59.69 107 GLY A CA 1
ATOM 942 C C . GLY A 1 107 ? 2.622 9.359 -14.061 1.00 59.69 107 GLY A C 1
ATOM 943 O O . GLY A 1 107 ? 2.451 10.548 -13.802 1.00 59.69 107 GLY A O 1
ATOM 944 N N . LEU A 1 108 ? 2.572 8.415 -13.116 1.00 71.25 108 LEU A N 1
ATOM 945 C CA . LEU A 1 108 ? 2.506 8.697 -11.674 1.00 71.25 108 LEU A CA 1
ATOM 946 C C . LEU A 1 108 ? 3.716 8.060 -10.993 1.00 71.25 108 LEU A C 1
ATOM 948 O O . LEU A 1 108 ? 3.903 6.849 -11.089 1.00 71.25 108 LEU A O 1
ATOM 952 N N . THR A 1 109 ? 4.542 8.866 -10.328 1.00 79.81 109 THR A N 1
ATOM 953 C CA . T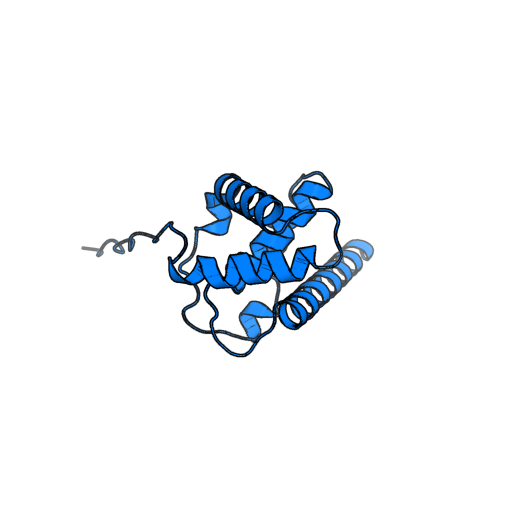HR A 1 109 ? 5.665 8.353 -9.536 1.00 79.81 109 THR A CA 1
ATOM 954 C C . THR A 1 109 ? 5.161 7.800 -8.204 1.00 79.81 109 THR A C 1
ATOM 956 O O . THR A 1 109 ? 4.143 8.260 -7.682 1.00 79.81 109 THR A O 1
ATOM 959 N N . TRP A 1 110 ? 5.891 6.842 -7.624 1.00 82.06 110 TRP A N 1
ATOM 960 C CA . TRP A 1 110 ? 5.587 6.318 -6.287 1.00 82.06 110 TRP A CA 1
ATOM 961 C C . TRP A 1 110 ? 5.561 7.411 -5.217 1.00 82.06 110 TRP A C 1
ATOM 963 O O . TRP A 1 110 ? 4.697 7.381 -4.350 1.00 82.06 110 TRP A O 1
ATOM 973 N N . GLU A 1 111 ? 6.431 8.413 -5.341 1.00 83.56 111 GLU A N 1
ATOM 974 C CA . GLU A 1 111 ? 6.468 9.594 -4.473 1.00 83.56 111 GLU A CA 1
ATOM 975 C C . GLU A 1 111 ? 5.154 10.378 -4.501 1.00 83.56 111 GLU A C 1
ATOM 977 O O . GLU A 1 111 ? 4.506 10.532 -3.469 1.00 83.56 111 GLU A O 1
ATOM 982 N N . LEU A 1 112 ? 4.701 10.785 -5.691 1.00 81.44 112 LEU A N 1
ATOM 983 C CA . LEU A 1 112 ? 3.482 11.580 -5.836 1.00 81.44 112 LEU A CA 1
ATOM 984 C C . LEU A 1 112 ? 2.234 10.785 -5.421 1.00 81.44 112 LEU A C 1
ATOM 986 O O . LEU A 1 112 ? 1.326 11.314 -4.784 1.00 81.44 112 LEU A O 1
ATOM 990 N N . ALA A 1 113 ? 2.206 9.495 -5.759 1.00 79.94 113 ALA A N 1
ATOM 991 C CA . ALA A 1 113 ? 1.171 8.576 -5.311 1.00 79.94 113 ALA A CA 1
ATOM 992 C C . ALA A 1 113 ? 1.103 8.467 -3.781 1.00 79.94 113 ALA A C 1
ATOM 994 O O . ALA A 1 113 ? 0.016 8.541 -3.206 1.00 79.94 113 ALA A O 1
ATOM 995 N N . PHE A 1 114 ? 2.253 8.275 -3.134 1.00 83.81 114 PHE A N 1
ATOM 996 C CA . PHE A 1 114 ? 2.341 8.126 -1.688 1.00 83.81 114 PHE A CA 1
ATOM 997 C C . PHE A 1 114 ? 1.901 9.407 -0.981 1.00 83.81 114 PHE A C 1
ATOM 999 O O . PHE A 1 114 ? 1.086 9.332 -0.068 1.00 83.81 114 PHE A O 1
ATOM 1006 N N . GLU A 1 115 ? 2.363 10.575 -1.436 1.00 84.38 115 GLU A N 1
ATOM 1007 C CA . GLU A 1 115 ? 1.957 11.870 -0.879 1.00 84.38 115 GLU A CA 1
ATOM 1008 C C . GLU A 1 115 ? 0.442 12.083 -0.945 1.00 84.38 115 GLU A C 1
ATOM 1010 O O . GLU A 1 115 ? -0.172 12.498 0.038 1.00 84.38 115 GLU A O 1
ATOM 1015 N N . TRP A 1 116 ? -0.182 11.791 -2.091 1.00 83.81 116 TRP A N 1
ATOM 1016 C CA . TRP A 1 116 ? -1.626 11.965 -2.253 1.00 83.81 116 TRP A CA 1
ATOM 1017 C C . TRP A 1 116 ? -2.425 11.047 -1.340 1.00 83.81 116 TRP A C 1
ATOM 1019 O O . TRP A 1 116 ? -3.361 11.510 -0.692 1.00 83.81 116 TRP A O 1
ATOM 1029 N N . ILE A 1 117 ? -2.049 9.768 -1.286 1.00 81.81 117 ILE A N 1
ATOM 1030 C CA . ILE A 1 117 ? -2.749 8.776 -0.470 1.00 81.81 117 ILE A CA 1
ATOM 1031 C C . ILE A 1 117 ? -2.524 9.075 1.016 1.00 81.81 117 ILE A C 1
ATOM 1033 O O . ILE A 1 117 ? -3.472 9.074 1.789 1.00 81.81 117 ILE A O 1
ATOM 1037 N N . TYR A 1 118 ? -1.298 9.399 1.429 1.00 84.44 118 TYR A N 1
ATOM 1038 C CA . TYR A 1 118 ? -1.012 9.752 2.818 1.00 84.44 118 TYR A CA 1
ATOM 1039 C C . TYR A 1 118 ? -1.796 10.991 3.268 1.00 84.44 118 TYR A C 1
ATOM 1041 O O . TYR A 1 118 ? -2.394 10.977 4.340 1.00 84.44 118 TYR A O 1
ATOM 1049 N N . ARG A 1 119 ? -1.852 12.042 2.438 1.00 85.38 119 ARG A N 1
ATOM 1050 C CA . ARG A 1 119 ? -2.639 13.242 2.747 1.00 85.38 119 ARG A CA 1
ATOM 1051 C C . ARG A 1 119 ? -4.124 12.922 2.917 1.00 85.38 119 ARG A C 1
ATOM 1053 O O . ARG A 1 119 ? -4.715 13.374 3.888 1.00 85.38 119 ARG A O 1
ATOM 1060 N N . ASP A 1 120 ? -4.715 12.137 2.018 1.00 84.44 120 ASP A N 1
ATOM 1061 C CA . ASP A 1 120 ? -6.138 11.781 2.126 1.00 84.44 120 ASP A CA 1
ATOM 1062 C C . ASP A 1 120 ? -6.423 10.911 3.361 1.00 84.44 120 ASP A C 1
ATOM 1064 O O . ASP A 1 120 ? -7.448 11.095 4.009 1.00 84.44 120 ASP A O 1
ATOM 1068 N N . LEU A 1 121 ? -5.490 10.032 3.760 1.00 83.25 121 LEU A N 1
ATOM 1069 C CA . LEU A 1 121 ? -5.599 9.293 5.022 1.00 83.25 121 LEU A CA 1
ATOM 1070 C C . LEU A 1 121 ? -5.629 10.237 6.232 1.00 83.25 121 LEU A C 1
ATOM 1072 O O . LEU A 1 121 ? -6.447 10.046 7.128 1.00 83.25 121 LEU A O 1
ATOM 1076 N N . VAL A 1 122 ? -4.750 11.243 6.265 1.00 85.12 122 VAL A N 1
ATOM 1077 C CA . VAL A 1 122 ? -4.721 12.246 7.342 1.00 85.12 122 VAL A CA 1
ATOM 1078 C C . VAL A 1 122 ? -6.028 13.039 7.371 1.00 85.12 122 VAL A C 1
ATOM 1080 O O . VAL A 1 122 ? -6.664 13.097 8.418 1.00 85.12 122 VAL A O 1
ATOM 1083 N N . GLU A 1 123 ? -6.483 13.554 6.225 1.00 86.06 123 GLU A N 1
ATOM 1084 C CA . GLU A 1 123 ? -7.754 14.289 6.125 1.00 86.06 123 GLU A CA 1
ATOM 1085 C C . GLU A 1 123 ? -8.956 13.428 6.551 1.00 86.06 123 GLU A C 1
ATOM 1087 O O . GLU A 1 123 ? -9.900 13.917 7.174 1.00 86.06 123 GLU A O 1
ATOM 1092 N N . TYR A 1 124 ? -8.947 12.136 6.213 1.00 83.00 124 TYR A N 1
ATOM 1093 C CA . TYR A 1 124 ? -9.967 11.187 6.648 1.00 83.00 124 TYR A CA 1
ATOM 1094 C C . TYR A 1 124 ? -9.950 11.002 8.172 1.00 83.00 124 TYR A C 1
ATOM 1096 O O . TYR A 1 124 ? -11.000 11.038 8.811 1.00 83.00 124 TYR A O 1
ATOM 1104 N N . LEU A 1 125 ? -8.768 10.817 8.766 1.00 81.69 125 LEU A N 1
ATOM 1105 C CA . LEU A 1 125 ? -8.618 10.653 10.211 1.00 81.69 125 LEU A CA 1
ATOM 1106 C C . LEU A 1 125 ? -9.038 11.905 10.983 1.00 81.69 125 LEU A C 1
ATOM 1108 O O . LEU A 1 125 ? -9.712 11.773 12.001 1.00 81.69 125 LEU A O 1
ATOM 1112 N N . GLU A 1 126 ? -8.683 13.094 10.497 1.00 85.31 126 GLU A N 1
ATOM 1113 C CA . GLU A 1 126 ? -9.091 14.371 11.091 1.00 85.31 126 GLU A CA 1
ATOM 1114 C C . GLU A 1 126 ? -10.618 14.484 11.152 1.00 85.31 126 GLU A C 1
ATOM 1116 O O . GLU A 1 126 ? -11.162 14.709 12.230 1.00 85.31 126 GLU A O 1
ATOM 1121 N N . LYS A 1 127 ? -11.317 14.198 10.045 1.00 84.06 127 LYS A N 1
ATOM 1122 C CA . LYS A 1 127 ? -12.791 14.193 10.006 1.00 84.06 127 LYS A CA 1
ATOM 1123 C C . LYS A 1 127 ? -13.399 13.200 10.992 1.00 84.06 127 LYS A C 1
ATOM 1125 O O . LYS A 1 127 ? -14.329 13.538 11.714 1.00 84.06 127 LYS A O 1
ATOM 1130 N N . VAL A 1 128 ? -12.863 11.980 11.059 1.00 78.75 128 VAL A N 1
ATOM 1131 C CA . VAL A 1 128 ? -13.355 10.955 11.997 1.00 78.75 128 VAL A CA 1
ATOM 1132 C C . VAL A 1 128 ? -13.125 11.366 13.457 1.00 78.75 128 VAL A C 1
ATOM 1134 O O . VAL A 1 128 ? -13.932 11.021 14.319 1.00 78.75 128 VAL A O 1
ATOM 1137 N N . ILE A 1 129 ? -12.029 12.069 13.758 1.00 79.69 129 ILE A N 1
ATOM 1138 C CA . ILE A 1 129 ? -11.746 12.589 15.103 1.00 79.69 129 ILE A CA 1
ATOM 1139 C C . ILE A 1 129 ? -12.699 13.736 15.448 1.00 79.69 129 ILE A C 1
ATOM 1141 O O . ILE A 1 129 ? -13.234 13.737 16.553 1.00 79.69 129 ILE A O 1
ATOM 1145 N N . GLU A 1 130 ? -12.933 14.672 14.526 1.00 79.81 130 GLU A N 1
ATOM 1146 C CA . GLU A 1 130 ? -13.897 15.767 14.702 1.00 79.81 130 GLU A CA 1
ATOM 1147 C C . GLU A 1 130 ? -15.306 15.222 14.976 1.00 79.81 130 GLU A C 1
ATOM 1149 O O . GLU A 1 130 ? -15.908 15.568 15.988 1.00 79.81 130 GLU A O 1
ATOM 1154 N N . GLU A 1 131 ? -15.784 14.279 14.159 1.00 76.75 131 GLU A N 1
ATOM 1155 C CA . GLU A 1 131 ? -17.111 13.663 14.315 1.00 76.75 131 GLU A CA 1
ATOM 1156 C C . GLU A 1 131 ? -17.274 12.892 15.638 1.00 76.75 131 GLU A C 1
ATOM 1158 O O . GLU A 1 131 ? -18.376 12.816 16.175 1.00 76.75 131 GLU A O 1
ATOM 1163 N N . LYS A 1 132 ? -16.192 12.322 16.184 1.00 64.50 132 LYS A N 1
ATOM 1164 C CA . LYS A 1 132 ? -16.205 11.610 17.477 1.00 64.50 132 LYS A CA 1
ATOM 1165 C C . LYS A 1 132 ? -15.935 12.503 18.686 1.00 64.50 132 LYS A C 1
ATOM 1167 O O . LYS A 1 132 ? -16.183 12.075 19.808 1.00 64.50 132 LYS A O 1
ATOM 1172 N N . GLY A 1 133 ? -15.372 13.691 18.482 1.00 57.16 133 GLY A N 1
ATOM 1173 C CA . GLY A 1 133 ? -15.115 14.678 19.533 1.00 57.16 133 GLY A CA 1
ATOM 1174 C C . GLY A 1 133 ? -16.331 15.546 19.867 1.00 57.16 133 GLY A C 1
ATOM 1175 O O . GLY A 1 133 ? -16.287 16.287 20.847 1.00 57.16 133 GLY A O 1
ATOM 1176 N N . GLU A 1 134 ? -17.394 15.456 19.063 1.00 53.12 134 GLU A N 1
ATOM 1177 C CA . GLU A 1 134 ? -18.674 16.147 19.263 1.00 53.12 134 GLU A CA 1
ATOM 1178 C C . GLU A 1 134 ? -19.754 15.289 19.973 1.00 53.12 134 GLU A C 1
ATOM 1180 O O . GLU A 1 134 ? -20.856 15.792 20.207 1.00 53.12 134 GLU A O 1
ATOM 1185 N N . GLU A 1 135 ? -19.449 14.040 20.367 1.00 41.94 135 GLU A N 1
ATOM 1186 C CA . GLU A 1 135 ? -20.289 13.176 21.238 1.00 41.94 135 GLU A CA 1
ATOM 1187 C C . GLU A 1 135 ? -19.844 13.198 22.712 1.00 41.94 135 GLU A C 1
ATOM 1189 O O . GLU A 1 135 ? -20.742 13.224 23.591 1.00 41.94 135 GLU A O 1
#